Protein AF-A0A7C0TXP7-F1 (afdb_monomer)

Sequence (123 aa):
MRLSYLKTSALITLLLLTLYSPITHVARAEDIKVQEIDFCYYGIYGYIKYPEETHPGSFITISVLVVAGVDLYLNYFNMTVYAFIGEGWSRLYKATLISNLSMDEGDYVLKDISIYVPKQASG

Solvent-accessible surface area (backbone atoms only — not comparable to full-atom values): 7877 Å² total; per-residue (Å²): 136,87,87,76,90,91,86,81,81,80,79,65,76,78,73,66,79,75,81,81,65,98,67,83,73,72,75,46,80,87,72,64,76,78,36,62,46,78,48,76,56,96,52,34,34,39,37,40,34,49,55,96,72,88,56,73,64,36,75,46,55,36,40,36,41,44,31,24,71,37,70,45,74,44,64,68,43,74,49,74,42,72,44,80,32,89,93,44,80,39,80,62,46,76,48,75,81,43,64,74,40,78,37,50,59,72,36,71,49,79,45,80,44,81,41,68,36,64,76,57,57,85,128

Mean predicted aligned error: 12.77 Å

Foldseek 3Di:
DDDDDDPPPPPPVVPPPVPDDPPPPVCDPVNDQCQKDWDDDDQKTWIWGWDSDDDAQDKTKIKTKIAGQAWDWDAWDWDWDWDCFDNDIATFDIDTPDHGDTDHHGDMDMDIDITHHHNGHDD

Structure (mmCIF, N/CA/C/O backbone):
data_AF-A0A7C0TXP7-F1
#
_entry.id   AF-A0A7C0TXP7-F1
#
loop_
_atom_site.group_PDB
_atom_site.id
_atom_site.type_symbol
_atom_site.label_atom_id
_atom_site.label_alt_id
_atom_site.label_comp_id
_atom_site.label_asym_id
_atom_site.label_entity_id
_atom_site.label_seq_id
_atom_site.pdbx_PDB_ins_code
_atom_site.Cartn_x
_atom_site.Cartn_y
_atom_site.Cartn_z
_atom_site.occupancy
_atom_site.B_iso_or_equiv
_atom_site.auth_seq_id
_atom_site.auth_comp_id
_atom_site.auth_asym_id
_atom_site.auth_atom_id
_atom_site.pdbx_PDB_model_num
ATOM 1 N N . MET A 1 1 ? 45.039 -10.572 20.766 1.00 34.38 1 MET A N 1
ATOM 2 C CA . MET A 1 1 ? 44.871 -9.125 21.026 1.00 34.38 1 MET A CA 1
ATOM 3 C C . MET A 1 1 ? 44.576 -8.449 19.683 1.00 34.38 1 MET A C 1
ATOM 5 O O . MET A 1 1 ? 45.491 -8.168 18.934 1.00 34.38 1 MET A O 1
ATOM 9 N N . ARG A 1 2 ? 43.360 -8.642 19.150 1.00 35.03 2 ARG A N 1
ATOM 10 C CA . ARG A 1 2 ? 42.320 -7.606 18.961 1.00 35.03 2 ARG A CA 1
ATOM 11 C C . ARG A 1 2 ? 42.871 -6.240 18.522 1.00 35.03 2 ARG A C 1
ATOM 13 O O . ARG A 1 2 ? 43.202 -5.427 19.371 1.00 35.03 2 ARG A O 1
ATOM 20 N N . LEU A 1 3 ? 42.821 -5.972 17.218 1.00 34.06 3 LEU A N 1
ATOM 21 C CA . LEU A 1 3 ? 42.311 -4.694 16.729 1.00 34.06 3 LEU A CA 1
ATOM 22 C C . LEU A 1 3 ? 41.212 -4.991 15.714 1.00 34.06 3 LEU A C 1
ATOM 24 O O . LEU A 1 3 ? 41.396 -5.696 14.728 1.00 34.06 3 LEU A O 1
ATOM 28 N N . SER A 1 4 ? 40.035 -4.520 16.076 1.00 37.88 4 SER A N 1
ATOM 29 C CA . SER A 1 4 ? 38.740 -4.850 15.529 1.00 37.88 4 SER A CA 1
ATOM 30 C C . SER A 1 4 ? 38.097 -3.569 15.010 1.00 37.88 4 SER A C 1
ATOM 32 O O . SER A 1 4 ? 38.226 -2.539 15.663 1.00 37.88 4 SER A O 1
ATOM 34 N N . TYR A 1 5 ? 37.354 -3.682 13.908 1.00 45.41 5 TYR A N 1
ATOM 35 C CA . TYR A 1 5 ? 36.319 -2.738 13.471 1.00 45.41 5 TYR A CA 1
ATOM 36 C C . TYR A 1 5 ? 36.787 -1.319 13.127 1.00 45.41 5 TYR A C 1
ATOM 38 O O . TYR A 1 5 ? 36.648 -0.386 13.910 1.00 45.41 5 TYR A O 1
ATOM 46 N N . LEU A 1 6 ? 37.228 -1.128 11.882 1.00 37.91 6 LEU A N 1
ATOM 47 C CA . LEU A 1 6 ? 37.299 0.202 11.280 1.00 37.91 6 LEU A CA 1
ATOM 48 C C . LEU A 1 6 ? 36.725 0.166 9.860 1.00 37.91 6 LEU A C 1
ATOM 50 O O . LEU A 1 6 ? 37.464 0.084 8.887 1.00 37.91 6 LEU A O 1
ATOM 54 N N . LYS A 1 7 ? 35.390 0.153 9.770 1.00 41.75 7 LYS A N 1
ATOM 55 C CA . LYS A 1 7 ? 34.585 0.644 8.629 1.00 41.75 7 LYS A CA 1
ATOM 56 C C . LYS A 1 7 ? 33.106 0.823 9.028 1.00 41.75 7 LYS A C 1
ATOM 58 O O . LYS A 1 7 ? 32.202 0.648 8.223 1.00 41.75 7 LYS A O 1
ATOM 63 N N . THR A 1 8 ? 32.873 1.205 10.286 1.00 44.03 8 THR A N 1
ATOM 64 C CA . THR A 1 8 ? 31.544 1.513 10.852 1.00 44.03 8 THR A CA 1
ATOM 65 C C . THR A 1 8 ? 31.535 2.944 11.395 1.00 44.03 8 THR A C 1
ATOM 67 O O . THR A 1 8 ? 31.077 3.213 12.498 1.00 44.03 8 THR A O 1
ATOM 70 N N . SER A 1 9 ? 32.135 3.873 10.654 1.00 41.66 9 SER A N 1
ATOM 71 C CA . SER A 1 9 ? 32.434 5.230 11.133 1.00 41.66 9 SER A CA 1
ATOM 72 C C . SER A 1 9 ? 31.998 6.317 10.147 1.00 41.66 9 SER A C 1
ATOM 74 O O . SER A 1 9 ? 32.623 7.364 10.046 1.00 41.66 9 SER A O 1
ATOM 76 N N . ALA A 1 10 ? 30.884 6.080 9.448 1.00 41.16 10 ALA A N 1
ATOM 77 C CA . ALA A 1 10 ? 30.103 7.139 8.800 1.00 41.16 10 ALA A CA 1
ATOM 78 C C . ALA A 1 10 ? 28.685 7.290 9.393 1.00 41.16 10 ALA A C 1
ATOM 80 O O . ALA A 1 10 ? 27.998 8.254 9.079 1.00 41.16 10 ALA A O 1
ATOM 81 N N . LEU A 1 11 ? 28.251 6.383 10.284 1.00 37.12 11 LEU A N 1
ATOM 82 C CA . LEU A 1 11 ? 26.879 6.374 10.819 1.00 37.12 11 LEU A CA 1
ATOM 83 C C . LEU A 1 11 ? 26.730 7.021 12.213 1.00 37.12 11 LEU A C 1
ATOM 85 O O . LEU A 1 11 ? 25.619 7.139 12.712 1.00 37.12 11 LEU A O 1
ATOM 89 N N . ILE A 1 12 ? 27.819 7.459 12.856 1.00 45.97 12 ILE A N 1
ATOM 90 C CA . ILE A 1 12 ? 27.763 8.030 14.222 1.00 45.97 12 ILE A CA 1
ATOM 91 C C . ILE A 1 12 ? 27.758 9.569 14.217 1.00 45.97 12 ILE A C 1
ATOM 93 O O . ILE A 1 12 ? 27.337 10.193 15.188 1.00 45.97 12 ILE A O 1
ATOM 97 N N . THR A 1 13 ? 28.129 10.215 13.110 1.00 40.59 13 THR A N 1
ATOM 98 C CA . THR A 1 13 ? 28.278 11.680 13.083 1.00 40.59 13 THR A CA 1
ATOM 99 C C . THR A 1 13 ? 26.947 12.440 12.998 1.00 40.59 13 THR A C 1
ATOM 101 O O . THR A 1 13 ? 26.909 13.618 13.335 1.00 40.59 13 THR A O 1
ATOM 104 N N . LEU A 1 14 ? 25.834 11.792 12.625 1.00 38.59 14 LEU A N 1
ATOM 105 C CA . LEU A 1 14 ? 24.527 12.463 12.535 1.00 38.59 14 LEU A CA 1
ATOM 106 C C . LEU A 1 14 ? 23.759 12.513 13.872 1.00 38.59 14 LEU A C 1
ATOM 108 O O . LEU A 1 14 ? 22.791 13.255 13.991 1.00 38.59 14 LEU A O 1
ATOM 112 N N . LEU A 1 15 ? 24.185 11.755 14.892 1.00 42.59 15 LEU A N 1
ATOM 113 C CA . LEU A 1 15 ? 23.413 11.587 16.133 1.00 42.59 15 LEU A CA 1
ATOM 114 C C . LEU A 1 15 ? 23.729 12.634 17.223 1.00 42.59 15 LEU A C 1
ATOM 116 O O . LEU A 1 15 ? 23.002 12.728 18.204 1.00 42.59 15 LEU A O 1
ATOM 120 N N . LEU A 1 16 ? 24.796 13.429 17.081 1.00 43.72 16 LEU A N 1
ATOM 121 C CA . LEU A 1 16 ? 25.289 14.303 18.163 1.00 43.72 16 LEU A CA 1
ATOM 122 C C . LEU A 1 16 ? 25.047 15.808 17.961 1.00 43.72 16 LEU A C 1
ATOM 124 O O . LEU A 1 16 ? 25.281 16.580 18.887 1.00 43.72 16 LEU A O 1
ATOM 128 N N . LEU A 1 17 ? 24.536 16.244 16.805 1.00 41.34 17 LEU A N 1
ATOM 129 C CA . LEU A 1 17 ? 24.290 17.672 16.530 1.00 41.34 17 LEU A CA 1
ATOM 130 C C . LEU A 1 17 ? 22.897 18.176 16.943 1.00 41.34 17 LEU A C 1
ATOM 132 O O . LEU A 1 17 ? 22.652 19.377 16.887 1.00 41.34 17 LEU A O 1
ATOM 136 N N . THR A 1 18 ? 21.998 17.309 17.412 1.00 47.19 18 THR A N 1
ATOM 137 C CA . THR A 1 18 ? 20.651 17.713 17.865 1.00 47.19 18 THR A CA 1
ATOM 138 C C . THR A 1 18 ? 20.516 17.831 19.386 1.00 47.19 18 THR A C 1
ATOM 140 O O . THR A 1 18 ? 19.467 18.236 19.878 1.00 47.19 18 THR A O 1
ATOM 143 N N . LEU A 1 19 ? 21.575 17.541 20.152 1.00 40.91 19 LEU A N 1
ATOM 144 C CA . LEU A 1 19 ? 21.542 17.518 21.622 1.00 40.91 19 LEU A CA 1
ATOM 145 C C . LEU A 1 19 ? 21.764 18.881 22.307 1.00 40.91 19 LEU A C 1
ATOM 147 O O . LEU A 1 19 ? 21.833 18.929 23.530 1.00 40.91 19 LEU A O 1
ATOM 151 N N . TYR A 1 20 ? 21.841 19.992 21.565 1.00 42.75 20 TYR A N 1
ATOM 152 C CA . TYR A 1 20 ? 22.071 21.324 22.148 1.00 42.75 20 TYR A CA 1
ATOM 153 C C . TYR A 1 20 ? 21.247 22.443 21.494 1.00 42.75 20 TYR A C 1
ATOM 155 O O . TYR A 1 20 ? 21.769 23.467 21.063 1.00 42.75 20 TYR A O 1
ATOM 163 N N . SER A 1 21 ? 19.924 22.284 21.481 1.00 38.47 21 SER A N 1
ATOM 164 C CA . SER A 1 21 ? 19.027 23.442 21.456 1.00 38.47 21 SER A CA 1
ATOM 165 C C . SER A 1 21 ? 17.921 23.240 22.493 1.00 38.47 21 SER A C 1
ATOM 167 O O . SER A 1 21 ? 17.124 22.309 22.349 1.00 38.47 21 SER A O 1
ATOM 169 N N . PRO A 1 22 ? 17.859 24.053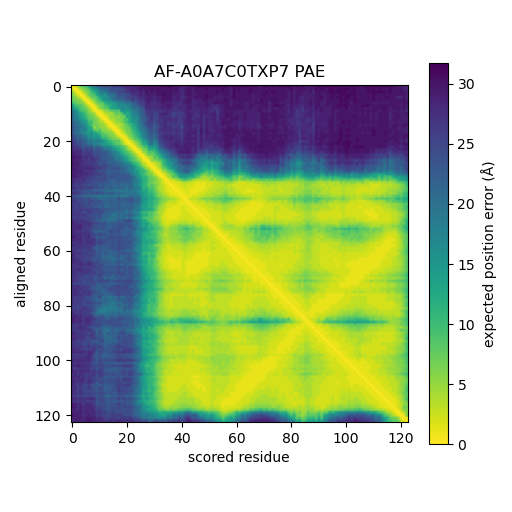 23.566 1.00 45.38 22 PRO A N 1
ATOM 170 C CA . PRO A 1 22 ? 16.803 23.982 24.560 1.00 45.38 22 PRO A CA 1
ATOM 171 C C . PRO A 1 22 ? 15.581 24.714 24.006 1.00 45.38 22 PRO A C 1
ATOM 173 O O . PRO A 1 22 ? 15.198 25.785 24.462 1.00 45.38 22 PRO A O 1
ATOM 176 N N . ILE A 1 23 ? 14.976 24.127 22.984 1.00 45.34 23 ILE A N 1
ATOM 177 C CA . ILE A 1 23 ? 13.602 24.415 22.615 1.00 45.34 23 ILE A CA 1
ATOM 178 C C . ILE A 1 23 ? 12.933 23.053 22.566 1.00 45.34 23 ILE A C 1
ATOM 180 O O . ILE A 1 23 ? 12.792 22.435 21.516 1.00 45.34 23 ILE A O 1
ATOM 184 N N . THR A 1 24 ? 12.555 22.546 23.736 1.00 46.91 24 THR A N 1
ATOM 185 C CA . THR A 1 24 ? 11.619 21.429 23.835 1.00 46.91 24 THR A CA 1
ATOM 186 C C . THR A 1 24 ? 10.255 21.914 23.346 1.00 46.91 24 THR A C 1
ATOM 188 O O . THR A 1 24 ? 9.346 22.149 24.139 1.00 46.91 24 THR A O 1
ATOM 191 N N . HIS A 1 25 ? 10.090 22.084 22.034 1.00 40.72 25 HIS A N 1
ATOM 192 C CA . HIS A 1 25 ? 8.805 21.760 21.437 1.00 40.72 25 HIS A CA 1
ATOM 193 C C . HIS A 1 25 ? 8.713 20.246 21.548 1.00 40.72 25 HIS A C 1
ATOM 195 O O . HIS A 1 25 ? 9.251 19.501 20.733 1.00 40.72 25 HIS A O 1
ATOM 201 N N . VAL A 1 26 ? 8.124 19.796 22.654 1.00 44.34 26 VAL A N 1
ATOM 202 C CA . VAL A 1 26 ? 7.591 18.445 22.737 1.00 44.34 26 VAL A CA 1
ATOM 203 C C . VAL A 1 26 ? 6.521 18.416 21.657 1.00 44.34 26 VAL A C 1
ATOM 205 O O . VAL A 1 26 ? 5.419 18.898 21.901 1.00 44.34 26 VAL A O 1
ATOM 208 N N . ALA A 1 27 ? 6.873 17.969 20.448 1.00 38.16 27 ALA A N 1
ATOM 209 C CA . ALA A 1 27 ? 5.884 17.669 19.428 1.00 38.16 27 ALA A CA 1
ATOM 210 C C . ALA A 1 27 ? 4.935 16.672 20.086 1.00 38.16 27 ALA A C 1
ATOM 212 O O . ALA A 1 27 ? 5.336 15.558 20.445 1.00 38.16 27 ALA A O 1
ATOM 213 N N . ARG A 1 28 ? 3.716 17.116 20.386 1.00 35.59 28 ARG A N 1
ATOM 214 C CA . ARG A 1 28 ? 2.706 16.213 20.915 1.00 35.59 28 ARG A CA 1
ATOM 215 C C . ARG A 1 28 ? 2.399 15.228 19.794 1.00 35.59 28 ARG A C 1
ATOM 217 O O . ARG A 1 28 ? 2.518 15.561 18.621 1.00 35.59 28 ARG A O 1
ATOM 224 N N . ALA A 1 29 ? 1.994 14.005 20.124 1.00 42.06 29 ALA A N 1
ATOM 225 C CA . ALA A 1 29 ? 1.542 13.049 19.106 1.00 42.06 29 ALA A CA 1
ATOM 226 C C . ALA A 1 29 ? 0.395 13.620 18.233 1.00 42.06 29 ALA A C 1
ATOM 228 O O . ALA A 1 29 ? 0.188 13.174 17.112 1.00 42.06 29 ALA A O 1
ATOM 229 N N . GLU A 1 30 ? -0.295 14.647 18.741 1.00 42.16 30 GLU A N 1
ATOM 230 C CA . GLU A 1 30 ? -1.294 15.479 18.061 1.00 42.16 30 GLU A CA 1
ATOM 231 C C . GLU A 1 30 ? -0.721 16.282 16.869 1.00 42.16 30 GLU A C 1
ATOM 233 O O . GLU A 1 30 ? -1.440 16.552 15.907 1.00 42.16 30 GLU A O 1
ATOM 238 N N . ASP A 1 31 ? 0.572 16.622 16.910 1.00 39.84 31 ASP A N 1
ATOM 239 C CA . ASP A 1 31 ? 1.261 17.483 15.939 1.00 39.84 31 ASP A CA 1
ATOM 240 C C . ASP A 1 31 ? 1.890 16.692 14.778 1.00 39.84 31 ASP A C 1
ATOM 242 O O . ASP A 1 31 ? 2.239 17.260 13.743 1.00 39.84 31 ASP A O 1
ATOM 246 N N . ILE A 1 32 ? 2.037 15.369 14.924 1.00 48.94 32 ILE A N 1
ATOM 247 C CA . ILE A 1 32 ? 2.640 14.490 13.914 1.00 48.94 32 ILE A CA 1
ATOM 248 C C . ILE A 1 32 ? 1.522 13.740 13.181 1.00 48.94 32 ILE A C 1
ATOM 250 O O . ILE A 1 32 ? 1.286 12.550 13.383 1.00 48.94 32 ILE A O 1
ATOM 254 N N . LYS A 1 33 ? 0.822 14.448 12.291 1.00 59.91 33 LYS A N 1
ATOM 255 C CA . LYS A 1 33 ? -0.064 13.822 11.303 1.00 59.91 33 LYS A CA 1
ATOM 256 C C . LYS A 1 33 ? 0.771 13.376 10.104 1.00 59.91 33 LYS A C 1
ATOM 258 O O . LYS A 1 33 ? 0.908 14.119 9.135 1.00 59.91 33 LYS A O 1
ATOM 263 N N . VAL A 1 34 ? 1.347 12.173 10.160 1.00 62.78 34 VAL A N 1
ATOM 264 C CA . VAL A 1 34 ? 1.941 11.560 8.959 1.00 62.78 34 VAL A CA 1
ATOM 265 C C . VAL A 1 34 ? 0.802 11.106 8.053 1.00 62.78 34 VAL A C 1
ATOM 267 O O . VAL A 1 34 ? 0.264 10.014 8.207 1.00 62.78 34 VAL A O 1
ATOM 270 N N . GLN A 1 35 ? 0.397 11.989 7.145 1.00 79.06 35 GLN A N 1
ATOM 271 C CA . GLN A 1 35 ? -0.627 11.689 6.147 1.00 79.06 35 GLN A CA 1
ATOM 272 C C . GLN A 1 35 ? -0.047 10.970 4.938 1.00 79.06 35 GLN A C 1
ATOM 274 O O . GLN A 1 35 ? -0.769 10.252 4.264 1.00 79.06 35 GLN A O 1
ATOM 279 N N . GLU A 1 36 ? 1.243 11.144 4.668 1.00 86.62 36 GLU A N 1
ATOM 280 C CA . GLU A 1 36 ? 1.908 10.577 3.505 1.00 86.62 36 GLU A CA 1
ATOM 281 C C . GLU A 1 36 ? 3.264 10.014 3.917 1.00 86.62 36 GLU A C 1
ATOM 283 O O . GLU A 1 36 ? 4.006 10.631 4.684 1.00 86.62 36 GLU A O 1
ATOM 288 N N . ILE A 1 37 ? 3.549 8.803 3.451 1.00 88.06 37 ILE A N 1
ATOM 289 C CA . ILE A 1 37 ? 4.827 8.128 3.639 1.00 88.06 37 ILE A CA 1
ATOM 290 C C . ILE A 1 37 ? 5.386 7.837 2.259 1.00 88.06 37 ILE A C 1
ATOM 292 O O . ILE A 1 37 ? 4.913 6.919 1.584 1.00 88.06 37 ILE A O 1
ATOM 296 N N . ASP A 1 38 ? 6.408 8.590 1.875 1.00 92.81 38 ASP A N 1
ATOM 297 C CA . ASP A 1 38 ? 7.173 8.319 0.667 1.00 92.81 38 ASP A CA 1
ATOM 298 C C . ASP A 1 38 ? 8.087 7.109 0.863 1.00 92.81 38 ASP A C 1
ATOM 300 O O . ASP A 1 38 ? 8.674 6.895 1.930 1.00 92.81 38 ASP A O 1
ATOM 304 N N . PHE A 1 39 ? 8.252 6.321 -0.193 1.00 90.19 39 PHE A N 1
ATOM 305 C CA . PHE A 1 39 ? 9.215 5.232 -0.236 1.00 90.19 39 PHE A CA 1
ATOM 306 C C . PHE A 1 39 ? 9.986 5.233 -1.554 1.00 90.19 39 PHE A C 1
ATOM 308 O O . PHE A 1 39 ? 9.482 5.623 -2.604 1.00 90.19 39 PHE A O 1
ATOM 315 N N . CYS A 1 40 ? 11.228 4.757 -1.491 1.00 92.94 40 CYS A N 1
ATOM 316 C CA . CYS A 1 40 ? 12.073 4.50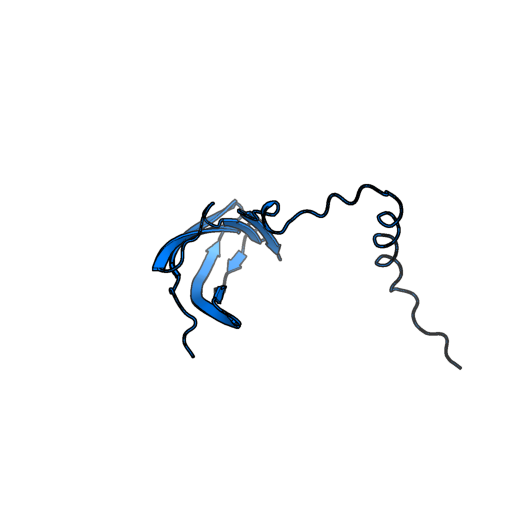2 -2.649 1.00 92.94 40 CYS A CA 1
ATOM 317 C C . CYS A 1 40 ? 12.948 3.277 -2.360 1.00 92.94 40 CYS A C 1
ATOM 319 O O . CYS A 1 40 ? 13.652 3.231 -1.348 1.00 92.94 40 CYS A O 1
ATOM 321 N N . TYR A 1 41 ? 12.869 2.256 -3.209 1.00 85.50 41 TYR A N 1
ATOM 322 C CA . TYR A 1 41 ? 13.560 0.986 -3.028 1.00 85.50 41 TYR A CA 1
ATOM 323 C C . TYR A 1 41 ? 13.771 0.280 -4.373 1.00 85.50 41 TYR A C 1
ATOM 325 O O . TYR A 1 41 ? 12.807 -0.025 -5.065 1.00 85.50 41 TYR A O 1
ATOM 333 N N . TYR A 1 42 ? 15.031 -0.008 -4.724 1.00 83.00 42 TYR A N 1
ATOM 334 C CA . TYR A 1 42 ? 15.422 -0.809 -5.902 1.00 83.00 42 TYR A CA 1
ATOM 335 C C . TYR A 1 42 ? 14.699 -0.422 -7.205 1.00 83.00 42 TYR A C 1
ATOM 337 O O . TYR A 1 42 ? 14.128 -1.267 -7.886 1.00 83.00 42 TYR A O 1
ATOM 345 N N . GLY A 1 43 ? 14.728 0.868 -7.548 1.00 86.00 43 GLY A N 1
ATOM 346 C CA . GLY A 1 43 ? 14.131 1.358 -8.793 1.00 86.00 43 GLY A CA 1
ATOM 347 C C . GLY A 1 43 ? 12.611 1.506 -8.747 1.00 86.00 43 GLY A C 1
ATOM 348 O O . GLY A 1 43 ? 12.009 1.791 -9.770 1.00 86.00 43 GLY A O 1
ATOM 349 N N . ILE A 1 44 ? 11.989 1.354 -7.579 1.00 90.81 44 ILE A N 1
ATOM 350 C CA . ILE A 1 44 ? 10.573 1.640 -7.345 1.00 90.81 44 ILE A CA 1
ATOM 351 C C . ILE A 1 44 ? 10.490 2.816 -6.378 1.00 90.81 44 ILE A C 1
ATOM 353 O O . ILE A 1 44 ? 11.193 2.825 -5.366 1.00 90.81 44 ILE A O 1
ATOM 357 N N . TYR A 1 45 ? 9.618 3.780 -6.636 1.00 94.88 45 TYR A N 1
ATOM 358 C CA . TYR A 1 45 ? 9.296 4.846 -5.689 1.00 94.88 45 TYR A CA 1
ATOM 359 C C . TYR A 1 45 ? 7.793 5.102 -5.643 1.00 94.88 45 TYR A C 1
ATOM 361 O O . TYR A 1 45 ? 7.042 4.582 -6.461 1.00 94.88 45 TYR A O 1
ATOM 369 N N . GLY A 1 46 ? 7.328 5.864 -4.665 1.00 95.12 46 GLY A N 1
ATOM 370 C CA . GLY A 1 46 ? 5.912 6.171 -4.530 1.00 95.12 46 GLY A CA 1
ATOM 371 C C . GLY A 1 46 ? 5.556 6.599 -3.119 1.00 95.12 46 GLY A C 1
ATOM 372 O O . GLY A 1 46 ? 6.443 6.930 -2.334 1.00 95.12 46 GLY A O 1
ATOM 373 N N . TYR A 1 47 ? 4.264 6.571 -2.804 1.00 94.06 47 TYR A N 1
ATOM 374 C CA . TYR A 1 47 ? 3.766 6.988 -1.499 1.00 94.06 47 TYR A CA 1
ATOM 375 C C . TYR A 1 47 ? 2.626 6.108 -0.992 1.00 94.06 47 TYR A C 1
ATOM 377 O O . TYR A 1 47 ? 1.899 5.467 -1.756 1.00 94.06 47 TYR A O 1
ATOM 385 N N . ILE A 1 48 ? 2.448 6.120 0.326 1.00 92.19 48 ILE A N 1
ATOM 386 C CA . ILE A 1 48 ? 1.248 5.642 1.012 1.00 92.19 48 ILE A CA 1
ATOM 387 C C . ILE A 1 48 ? 0.589 6.843 1.674 1.00 92.19 48 ILE A C 1
ATOM 389 O O . ILE A 1 48 ? 1.191 7.465 2.548 1.00 92.19 48 ILE A O 1
ATOM 393 N N . LYS A 1 49 ? -0.651 7.137 1.291 1.00 91.00 49 LYS A N 1
ATOM 394 C CA . LYS A 1 49 ? -1.431 8.253 1.808 1.00 91.00 49 LYS A CA 1
ATOM 395 C C . LYS A 1 49 ? -2.586 7.766 2.677 1.00 91.00 49 LYS A C 1
ATOM 397 O O . LYS A 1 49 ? -3.463 7.039 2.214 1.00 91.00 49 LYS A O 1
ATOM 402 N N . TYR A 1 50 ? -2.570 8.178 3.935 1.00 86.50 50 TYR A N 1
ATOM 403 C CA . TYR A 1 50 ? -3.599 7.946 4.941 1.00 86.50 50 TYR A CA 1
ATOM 404 C C . TYR A 1 50 ? -4.626 9.088 4.934 1.00 86.50 50 TYR A C 1
ATOM 406 O O . TYR A 1 50 ? -4.304 10.202 4.511 1.00 86.50 50 TYR A O 1
ATOM 414 N N . PRO A 1 51 ? -5.862 8.852 5.410 1.00 82.19 51 PRO A N 1
ATOM 415 C CA . PRO A 1 51 ? -6.819 9.938 5.590 1.00 82.19 51 PRO A CA 1
ATOM 416 C C . PRO A 1 51 ? -6.350 10.902 6.689 1.00 82.19 51 PRO A C 1
ATOM 418 O O . PRO A 1 51 ? -5.629 10.518 7.611 1.00 82.19 51 PRO A O 1
ATOM 421 N N . GLU A 1 52 ? -6.825 12.145 6.631 1.00 74.75 52 GLU A N 1
ATOM 422 C CA . GLU A 1 52 ? -6.522 13.171 7.641 1.00 74.75 52 GLU A CA 1
ATOM 423 C C . GLU A 1 52 ? -7.021 12.805 9.045 1.00 74.75 52 GLU A C 1
ATOM 425 O O . GLU A 1 52 ? -6.418 13.200 10.047 1.00 74.75 52 GLU A O 1
ATOM 430 N N . GLU A 1 53 ? -8.122 12.054 9.110 1.00 74.44 53 GLU A N 1
ATOM 431 C CA . GLU A 1 53 ? -8.741 11.598 10.346 1.00 74.44 53 GLU A CA 1
ATOM 432 C C . GLU A 1 53 ? -9.184 10.142 10.242 1.00 74.44 53 GLU A C 1
ATOM 434 O O . GLU A 1 53 ? -9.576 9.645 9.186 1.00 74.44 53 GLU A O 1
ATOM 439 N N . THR A 1 54 ? -9.131 9.450 11.376 1.00 76.50 54 THR A N 1
ATOM 440 C CA . THR A 1 54 ? -9.566 8.063 11.509 1.00 76.50 54 THR A CA 1
ATOM 441 C C . THR A 1 54 ? -10.392 7.927 12.777 1.00 76.50 54 THR A C 1
ATOM 443 O O . THR A 1 54 ? -9.927 8.286 13.857 1.00 76.50 54 THR A O 1
ATOM 446 N N . HIS A 1 55 ? -11.601 7.377 12.651 1.00 79.75 55 HIS A N 1
ATOM 447 C CA . HIS A 1 55 ? -12.536 7.226 13.763 1.00 79.75 55 HIS A CA 1
ATOM 448 C C . HIS A 1 55 ? -12.853 5.744 14.006 1.00 79.75 55 HIS A C 1
ATOM 450 O O . HIS A 1 55 ? -13.097 4.999 13.054 1.00 79.75 55 HIS A O 1
ATOM 456 N N . PRO A 1 56 ? -12.894 5.273 15.265 1.00 83.06 56 PRO A N 1
ATOM 457 C CA . PRO A 1 56 ? -13.297 3.903 15.546 1.00 83.06 56 PRO A CA 1
ATOM 458 C C . PRO A 1 56 ? -14.726 3.621 15.062 1.00 83.06 56 PRO A C 1
ATOM 460 O O . PRO A 1 56 ? -15.682 4.329 15.383 1.00 83.06 56 PRO A O 1
ATOM 463 N N . GLY A 1 57 ? -14.889 2.534 14.319 1.00 83.62 57 GLY A N 1
ATOM 464 C CA . GLY A 1 57 ? -16.144 2.124 13.703 1.00 83.62 57 GLY A CA 1
ATOM 465 C C . GLY A 1 57 ? -16.426 2.740 12.333 1.00 83.62 57 GLY A C 1
ATOM 466 O O . GLY A 1 57 ? -17.540 2.555 11.843 1.00 83.62 57 GLY A O 1
ATOM 467 N N . SER A 1 58 ? -15.471 3.448 11.721 1.00 84.75 58 SER A N 1
ATOM 468 C CA . SER A 1 58 ? -15.586 3.963 10.354 1.00 84.75 58 SER A CA 1
ATOM 469 C C . SER A 1 58 ? -14.772 3.139 9.357 1.00 84.75 58 SER A C 1
ATOM 471 O O . SER A 1 58 ? -13.905 2.343 9.721 1.00 84.75 58 SER A O 1
ATOM 473 N N . PHE A 1 59 ? -15.049 3.349 8.072 1.00 88.19 59 PHE A N 1
ATOM 474 C CA . PHE A 1 59 ? -14.128 2.963 7.011 1.00 88.19 59 PHE A CA 1
ATOM 475 C C . PHE A 1 59 ? -13.157 4.110 6.743 1.00 88.19 59 PHE A C 1
ATOM 477 O O . PHE A 1 59 ? -13.538 5.279 6.812 1.00 88.19 59 PHE A O 1
ATOM 484 N N . ILE A 1 60 ? -11.916 3.760 6.437 1.00 88.31 60 ILE A N 1
ATOM 485 C CA . ILE A 1 60 ? -10.887 4.671 5.947 1.00 88.31 60 ILE A CA 1
ATOM 486 C C . ILE A 1 60 ? -10.449 4.248 4.553 1.00 88.31 60 ILE A C 1
ATOM 488 O O . ILE A 1 60 ? -10.494 3.062 4.230 1.00 88.31 60 ILE A O 1
ATOM 492 N N . THR A 1 61 ? -9.994 5.207 3.752 1.00 90.81 61 THR A N 1
ATOM 493 C CA . THR A 1 61 ? -9.373 4.939 2.453 1.00 90.81 61 THR A CA 1
ATOM 494 C C . THR A 1 61 ? -7.893 5.268 2.536 1.00 90.81 61 THR A C 1
ATOM 496 O O . THR A 1 61 ? -7.533 6.372 2.936 1.00 90.81 61 THR A O 1
ATOM 499 N N . ILE A 1 62 ? -7.051 4.309 2.164 1.00 91.94 62 ILE A N 1
ATOM 500 C CA . ILE A 1 62 ? -5.607 4.489 2.028 1.00 91.94 62 ILE A CA 1
ATOM 501 C C . ILE A 1 62 ? -5.261 4.396 0.547 1.00 91.94 62 ILE A C 1
ATOM 503 O O . ILE A 1 62 ? -5.599 3.400 -0.094 1.00 91.94 62 ILE A O 1
ATOM 507 N N . SER A 1 63 ? -4.569 5.404 0.027 1.00 94.38 63 SER A N 1
ATOM 508 C CA . SER A 1 63 ? -4.082 5.414 -1.352 1.00 94.38 63 SER A CA 1
ATOM 509 C C . SER A 1 63 ? -2.620 4.991 -1.389 1.00 94.38 63 SER A C 1
ATOM 511 O O . SER A 1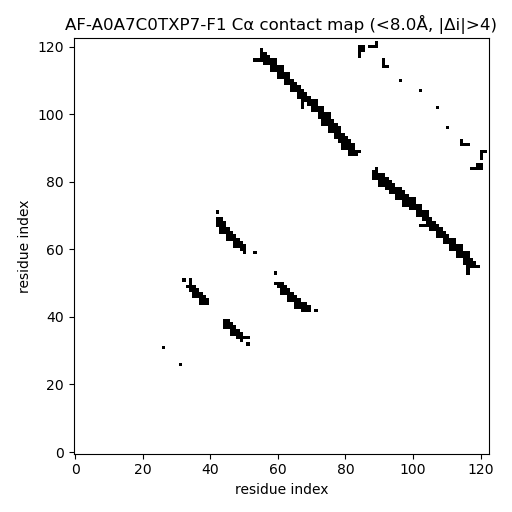 63 ? -1.803 5.477 -0.611 1.00 94.38 63 SER A O 1
ATOM 513 N N . VAL A 1 64 ? -2.276 4.084 -2.293 1.00 95.31 64 VAL A N 1
ATOM 514 C CA . VAL A 1 64 ? -0.908 3.604 -2.503 1.00 95.31 64 VAL A CA 1
ATOM 515 C C . VAL A 1 64 ? -0.531 3.850 -3.952 1.00 95.31 64 VAL A C 1
ATOM 517 O O . VAL A 1 64 ? -1.138 3.262 -4.848 1.00 95.31 64 VAL A O 1
ATOM 520 N N . LEU A 1 65 ? 0.470 4.697 -4.177 1.00 96.38 65 LEU A N 1
ATOM 521 C CA . LEU A 1 65 ? 1.081 4.906 -5.483 1.00 96.38 65 LEU A CA 1
ATOM 522 C C . LEU A 1 65 ? 2.402 4.142 -5.541 1.00 96.38 65 LEU A C 1
ATOM 524 O O . LEU A 1 65 ? 3.238 4.287 -4.655 1.00 96.38 65 LEU A O 1
ATOM 528 N N . VAL A 1 66 ? 2.597 3.368 -6.602 1.00 95.75 66 VAL A N 1
ATOM 529 C CA . VAL A 1 66 ? 3.850 2.681 -6.925 1.00 95.75 66 VAL A CA 1
ATOM 530 C C . VAL A 1 66 ? 4.264 3.115 -8.323 1.00 95.75 66 VAL A C 1
ATOM 532 O O . VAL A 1 66 ? 3.476 2.971 -9.249 1.00 95.75 66 VAL A O 1
ATOM 535 N N . VAL A 1 67 ? 5.476 3.631 -8.479 1.00 96.88 67 VAL A N 1
ATOM 536 C CA . VAL A 1 67 ? 6.046 4.118 -9.738 1.00 96.88 67 VAL A CA 1
ATOM 537 C C . VAL A 1 67 ? 7.341 3.365 -10.018 1.00 96.88 67 VAL A C 1
ATOM 539 O O . VAL A 1 67 ? 8.181 3.206 -9.126 1.00 96.88 67 VAL A O 1
ATOM 542 N N . ALA A 1 68 ? 7.506 2.895 -11.247 1.00 96.75 68 ALA A N 1
ATOM 543 C CA . ALA A 1 68 ? 8.750 2.322 -11.729 1.00 96.75 68 ALA A CA 1
ATOM 544 C C . ALA A 1 68 ? 9.693 3.454 -12.158 1.00 96.75 68 ALA A C 1
ATOM 546 O O . ALA A 1 68 ? 9.371 4.254 -13.026 1.00 96.75 68 ALA A O 1
ATOM 547 N N . GLY A 1 69 ? 10.862 3.546 -11.533 1.00 95.50 69 GLY A N 1
ATOM 548 C CA . GLY A 1 69 ? 11.933 4.466 -11.924 1.00 95.50 69 GLY A CA 1
ATOM 549 C C . GLY A 1 69 ? 12.931 3.873 -12.912 1.00 95.50 69 GLY A C 1
ATOM 550 O O . GLY A 1 69 ? 13.860 4.564 -13.304 1.00 95.50 69 GLY A O 1
ATOM 551 N N . VAL A 1 70 ? 12.765 2.598 -13.256 1.00 95.62 70 VAL A N 1
ATOM 552 C CA . VAL A 1 70 ? 13.484 1.850 -14.292 1.00 95.62 70 VAL A CA 1
ATOM 553 C C . VAL A 1 70 ? 12.563 0.734 -14.784 1.00 95.62 70 VAL A C 1
ATOM 555 O O . VAL A 1 70 ? 11.665 0.328 -14.043 1.00 95.62 70 VAL A O 1
ATOM 558 N N . ASP A 1 71 ? 12.831 0.180 -15.964 1.00 96.50 71 ASP A N 1
ATOM 559 C CA . ASP A 1 71 ? 12.156 -1.033 -16.437 1.00 96.50 71 ASP A CA 1
ATOM 560 C C . ASP A 1 71 ? 12.349 -2.181 -15.431 1.00 96.50 71 ASP A C 1
ATOM 562 O O . ASP A 1 71 ? 13.477 -2.537 -15.060 1.00 96.50 71 ASP A O 1
ATOM 566 N N . LEU A 1 72 ? 11.250 -2.773 -14.961 1.00 93.25 72 LEU A N 1
ATOM 567 C CA . LEU A 1 72 ? 11.279 -3.811 -13.937 1.00 93.25 72 LEU A CA 1
ATOM 568 C C . LEU A 1 72 ? 10.124 -4.801 -14.045 1.00 93.25 72 LEU A C 1
ATOM 570 O O . LEU A 1 72 ? 9.050 -4.526 -14.572 1.00 93.25 72 LEU A O 1
ATOM 574 N N . TYR A 1 73 ? 10.343 -5.974 -13.454 1.00 93.62 73 TYR A N 1
ATOM 575 C CA . TYR A 1 73 ? 9.295 -6.959 -13.228 1.00 93.62 73 TYR A CA 1
ATOM 576 C C . TYR A 1 73 ? 9.001 -7.080 -11.733 1.00 93.62 73 TYR A C 1
ATOM 578 O O . TYR A 1 73 ? 9.820 -7.559 -10.941 1.00 93.62 73 TYR A O 1
ATOM 586 N N . LEU A 1 74 ? 7.810 -6.643 -11.341 1.00 89.75 74 LEU A N 1
ATOM 587 C CA . LEU A 1 74 ? 7.345 -6.610 -9.970 1.00 89.75 74 LEU A CA 1
ATOM 588 C C . LEU A 1 74 ? 6.625 -7.914 -9.605 1.00 89.75 74 LEU A C 1
ATOM 590 O O . LEU A 1 74 ? 5.454 -8.124 -9.930 1.00 89.75 74 LEU A O 1
ATOM 594 N N . ASN A 1 75 ? 7.323 -8.792 -8.879 1.00 90.69 75 ASN A N 1
ATOM 595 C CA . ASN A 1 75 ? 6.765 -10.073 -8.430 1.00 90.69 75 ASN A CA 1
ATOM 596 C C . ASN A 1 75 ? 5.566 -9.880 -7.493 1.00 90.69 75 ASN A C 1
ATOM 598 O O . ASN A 1 75 ? 4.503 -10.459 -7.710 1.00 90.69 75 ASN A O 1
ATOM 602 N N . TYR A 1 76 ? 5.738 -9.076 -6.442 1.00 90.94 76 TYR A N 1
ATOM 603 C CA . TYR A 1 76 ? 4.678 -8.761 -5.494 1.00 90.94 76 TYR A CA 1
ATOM 604 C C . TYR A 1 76 ? 4.931 -7.437 -4.773 1.00 90.94 76 TYR A C 1
ATOM 606 O O . TYR A 1 76 ? 6.054 -7.133 -4.376 1.00 90.94 76 TYR A O 1
ATOM 614 N N . PHE A 1 77 ? 3.853 -6.700 -4.520 1.00 90.25 77 PHE A N 1
ATOM 615 C CA . PHE A 1 77 ? 3.806 -5.620 -3.540 1.00 90.25 77 PHE A CA 1
ATOM 616 C C . PHE A 1 77 ? 2.774 -5.981 -2.480 1.00 90.25 77 PHE A C 1
ATOM 618 O O . PHE A 1 77 ? 1.585 -6.095 -2.781 1.00 90.25 77 PHE A O 1
ATOM 625 N N . ASN A 1 78 ? 3.218 -6.169 -1.240 1.00 91.75 78 ASN A N 1
ATOM 626 C CA . ASN A 1 78 ? 2.345 -6.539 -0.131 1.00 91.75 78 ASN A CA 1
ATOM 627 C C . ASN A 1 78 ? 2.192 -5.368 0.828 1.00 91.75 78 ASN A C 1
ATOM 629 O O . ASN A 1 78 ? 3.177 -4.739 1.205 1.00 91.75 78 ASN A O 1
ATOM 633 N N . MET A 1 79 ? 0.968 -5.147 1.294 1.00 88.50 79 MET A N 1
ATOM 634 C CA . MET A 1 79 ? 0.672 -4.167 2.327 1.00 88.50 79 MET A CA 1
ATOM 635 C C . MET A 1 79 ? 0.079 -4.858 3.546 1.00 88.50 79 MET A C 1
ATOM 637 O O . MET A 1 79 ? -0.767 -5.746 3.434 1.00 88.50 79 MET A O 1
ATOM 641 N N . THR A 1 80 ? 0.530 -4.439 4.725 1.00 91.12 80 THR A N 1
ATOM 642 C CA . THR A 1 80 ? -0.093 -4.792 6.001 1.00 91.12 80 THR A CA 1
ATOM 643 C C . THR A 1 80 ? -0.304 -3.519 6.802 1.00 91.12 80 THR A C 1
ATOM 645 O O . THR A 1 80 ? 0.633 -2.744 6.965 1.00 91.12 80 THR A O 1
ATOM 648 N N . VAL A 1 81 ? -1.519 -3.315 7.302 1.00 88.00 81 VAL A N 1
ATOM 649 C CA . VAL A 1 81 ? -1.882 -2.147 8.110 1.00 88.00 81 VAL A CA 1
ATOM 650 C C . VAL A 1 81 ? -2.199 -2.609 9.519 1.00 88.00 81 VAL A C 1
ATOM 652 O O . VAL A 1 81 ? -2.978 -3.547 9.715 1.00 88.00 81 VAL A O 1
ATOM 655 N N . TYR A 1 82 ? -1.596 -1.934 10.489 1.00 85.69 82 TYR A N 1
ATOM 656 C CA . TYR A 1 82 ? -1.860 -2.117 11.908 1.00 85.69 82 TYR A CA 1
ATOM 657 C C . TYR A 1 82 ? -2.406 -0.820 12.490 1.00 85.69 82 TYR A C 1
ATOM 659 O O . TYR A 1 82 ? -2.025 0.265 12.058 1.00 85.69 82 TYR A O 1
ATOM 667 N N . ALA A 1 83 ? -3.266 -0.942 13.491 1.00 80.12 83 ALA A N 1
ATOM 668 C CA . ALA A 1 83 ? -3.717 0.176 14.301 1.00 80.12 83 ALA A CA 1
ATOM 669 C C . ALA A 1 83 ? -3.606 -0.178 15.778 1.00 80.12 83 ALA A C 1
ATOM 671 O O . ALA A 1 83 ? -3.776 -1.336 16.166 1.00 80.12 83 ALA A O 1
ATOM 672 N N . PHE A 1 84 ? -3.331 0.831 16.594 1.00 78.94 84 PHE A N 1
ATOM 673 C CA . PHE A 1 84 ? -3.377 0.703 18.040 1.00 78.94 84 PHE A CA 1
ATOM 674 C C . PHE A 1 84 ? -4.818 0.947 18.504 1.00 78.94 84 PHE A C 1
ATOM 676 O O . PHE A 1 84 ? -5.338 2.050 18.346 1.00 78.94 84 PHE A O 1
ATOM 683 N N . ILE A 1 85 ? -5.491 -0.096 18.998 1.00 75.69 85 ILE A N 1
ATOM 684 C CA . ILE A 1 85 ? -6.915 -0.068 19.361 1.00 75.69 85 ILE A CA 1
ATOM 685 C C . ILE A 1 85 ? -7.069 -0.602 20.782 1.00 75.69 85 ILE A C 1
ATOM 687 O O . ILE A 1 85 ? -6.656 -1.721 21.084 1.00 75.69 85 ILE A O 1
ATOM 691 N N . GLY A 1 86 ? -7.681 0.198 21.658 1.00 77.25 86 GLY A N 1
ATOM 692 C CA . GLY A 1 86 ? -7.710 -0.096 23.089 1.00 77.25 86 GLY A CA 1
ATOM 693 C C . GLY A 1 86 ? -6.293 -0.081 23.663 1.00 77.25 86 GLY A C 1
ATOM 694 O O . GLY A 1 86 ? -5.635 0.955 23.643 1.00 77.25 86 GLY A O 1
ATOM 695 N N . GLU A 1 87 ? -5.824 -1.235 24.139 1.00 80.19 87 GLU A N 1
ATOM 696 C CA . GLU A 1 87 ? -4.505 -1.393 24.772 1.00 80.19 87 GLU A CA 1
ATOM 697 C C . GLU A 1 87 ? -3.504 -2.190 23.912 1.00 80.19 87 GLU A C 1
ATOM 699 O O . GLU A 1 87 ? -2.416 -2.528 24.379 1.00 80.19 87 GLU A O 1
ATOM 704 N N . GLY A 1 88 ? -3.842 -2.510 22.655 1.00 82.31 88 GLY A N 1
ATOM 705 C CA . GLY A 1 88 ? -3.021 -3.388 21.819 1.00 82.31 88 GLY A CA 1
ATOM 706 C C . GLY A 1 88 ? -2.980 -3.028 20.335 1.00 82.31 88 GLY A C 1
ATOM 707 O O . GLY A 1 88 ? -3.862 -2.365 19.790 1.00 82.31 88 GLY A O 1
ATOM 708 N N . TRP A 1 89 ? -1.941 -3.518 19.655 1.00 84.12 89 TRP A N 1
ATOM 709 C CA . TRP A 1 89 ? -1.831 -3.454 18.198 1.00 84.12 89 TRP A CA 1
ATOM 710 C C . TRP A 1 89 ? -2.701 -4.527 17.549 1.00 84.12 89 TRP A C 1
ATOM 712 O O . TRP A 1 89 ? -2.524 -5.718 17.792 1.00 84.12 89 TRP A O 1
ATOM 722 N N . SER A 1 90 ? -3.606 -4.105 16.674 1.00 82.25 90 SER A N 1
ATOM 723 C CA . SER A 1 90 ? -4.469 -4.979 15.883 1.00 82.25 90 SER A CA 1
ATOM 724 C C . SER A 1 90 ? -4.130 -4.855 14.401 1.00 82.25 90 SER A C 1
ATOM 726 O O . SER A 1 90 ? -3.918 -3.754 13.889 1.00 82.25 90 SER A O 1
ATOM 728 N N . ARG A 1 91 ? -4.086 -5.984 13.687 1.00 88.31 91 ARG A N 1
ATOM 729 C CA . ARG A 1 91 ? -3.918 -5.990 12.228 1.00 88.31 91 ARG A CA 1
ATOM 730 C C . ARG A 1 91 ? -5.256 -5.693 11.563 1.00 88.31 91 ARG A C 1
ATOM 732 O O . ARG A 1 91 ? -6.170 -6.503 11.663 1.00 88.31 91 ARG A O 1
ATOM 739 N N . LEU A 1 92 ? -5.340 -4.577 10.848 1.00 86.38 92 LEU A N 1
ATOM 740 C CA . LEU A 1 92 ? -6.559 -4.161 10.153 1.00 86.38 92 LEU A CA 1
ATOM 741 C C . LEU A 1 92 ? -6.647 -4.706 8.733 1.00 86.38 92 LEU A C 1
ATOM 743 O O . LEU A 1 92 ? -7.728 -5.018 8.247 1.00 86.38 92 LEU A O 1
ATOM 747 N N . TYR A 1 93 ? -5.505 -4.817 8.059 1.00 88.25 93 TYR A N 1
ATOM 748 C CA . TYR A 1 93 ? -5.466 -5.209 6.658 1.00 88.25 93 TYR A CA 1
ATOM 749 C C . TYR A 1 93 ? -4.190 -5.970 6.337 1.00 88.25 93 TYR A C 1
ATOM 751 O O . TYR A 1 93 ? -3.125 -5.678 6.884 1.00 88.25 93 TYR A O 1
ATOM 759 N N . LYS A 1 94 ? -4.299 -6.945 5.436 1.00 91.81 94 LYS A N 1
ATOM 760 C CA . LYS A 1 94 ? -3.166 -7.632 4.822 1.00 91.81 94 LYS A CA 1
ATOM 761 C C . LYS A 1 94 ? -3.570 -8.103 3.433 1.00 91.81 94 LYS A C 1
ATOM 763 O O . LYS A 1 94 ? -4.465 -8.936 3.325 1.00 91.81 94 LYS A O 1
ATOM 768 N N . ALA A 1 95 ? -2.889 -7.622 2.400 1.00 89.56 95 ALA A N 1
ATOM 769 C CA . ALA A 1 95 ? -3.106 -8.096 1.039 1.00 89.56 95 ALA A CA 1
ATOM 770 C C . ALA A 1 95 ? -1.883 -7.891 0.145 1.00 89.56 95 ALA A C 1
ATOM 772 O O . ALA A 1 95 ? -1.010 -7.063 0.420 1.00 89.56 95 ALA A O 1
ATOM 773 N N . THR A 1 96 ? -1.872 -8.634 -0.957 1.00 92.50 96 THR A N 1
ATOM 774 C CA . THR A 1 96 ? -1.025 -8.369 -2.118 1.00 92.50 96 THR A CA 1
ATOM 775 C C . THR A 1 96 ? -1.743 -7.361 -3.012 1.00 92.50 96 THR A C 1
ATOM 777 O O . THR A 1 96 ? -2.837 -7.639 -3.495 1.00 92.50 96 THR A O 1
ATOM 780 N N . LEU A 1 97 ? -1.154 -6.180 -3.194 1.00 92.06 97 LEU A N 1
ATOM 781 C CA . LEU A 1 97 ? -1.723 -5.085 -3.989 1.00 92.06 97 LEU A CA 1
ATOM 782 C C . LEU A 1 97 ? -1.366 -5.191 -5.471 1.00 92.06 97 LEU A C 1
ATOM 784 O O . LEU A 1 97 ? -2.155 -4.803 -6.334 1.00 92.06 97 LEU A O 1
ATOM 788 N N . ILE A 1 98 ? -0.168 -5.700 -5.749 1.00 92.25 98 ILE A N 1
A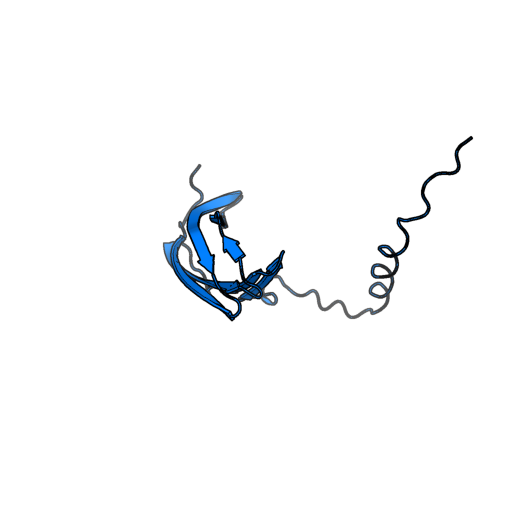TOM 789 C CA . ILE A 1 98 ? 0.364 -5.918 -7.093 1.00 92.25 98 ILE A CA 1
ATOM 790 C C . ILE A 1 98 ? 1.005 -7.299 -7.101 1.00 92.25 98 ILE A C 1
ATOM 792 O O . ILE A 1 98 ? 1.684 -7.660 -6.139 1.00 92.25 98 ILE A O 1
ATOM 796 N N . SER A 1 99 ? 0.797 -8.062 -8.167 1.00 93.38 99 SER A N 1
ATOM 797 C CA . SER A 1 99 ? 1.413 -9.372 -8.365 1.00 93.38 99 SER A CA 1
ATOM 798 C C . SER A 1 99 ? 1.748 -9.576 -9.835 1.00 93.38 99 SER A C 1
ATOM 800 O O . SER A 1 99 ? 0.868 -9.371 -10.670 1.00 93.38 99 SER A O 1
ATOM 802 N N . ASN A 1 100 ? 2.959 -10.054 -10.120 1.00 94.38 100 ASN A N 1
ATOM 803 C CA . ASN A 1 100 ? 3.414 -10.468 -11.449 1.00 94.38 100 ASN A CA 1
ATOM 804 C C . ASN A 1 100 ? 3.183 -9.405 -12.538 1.00 94.38 100 ASN A C 1
ATOM 806 O O . ASN A 1 100 ? 2.513 -9.669 -13.536 1.00 94.38 100 ASN A O 1
ATOM 810 N N . LEU A 1 101 ? 3.707 -8.196 -12.326 1.00 93.88 101 LEU A N 1
ATOM 811 C CA . LEU A 1 101 ? 3.506 -7.058 -13.222 1.00 93.88 101 LEU A CA 1
ATOM 812 C C . LEU A 1 101 ? 4.833 -6.593 -13.827 1.00 93.88 101 LEU A C 1
ATOM 814 O O . LEU A 1 101 ? 5.743 -6.232 -13.090 1.00 93.88 101 LEU A O 1
ATOM 818 N N . SER A 1 102 ? 4.925 -6.564 -15.156 1.00 96.50 102 SER A N 1
ATOM 819 C CA . SER A 1 102 ? 5.997 -5.838 -15.849 1.00 96.50 102 SER A CA 1
ATOM 820 C C . SER A 1 102 ? 5.638 -4.358 -15.910 1.00 96.50 102 SER A C 1
ATOM 822 O O . SER A 1 102 ? 4.481 -4.036 -16.175 1.00 96.50 102 SER A O 1
ATOM 824 N N . MET A 1 103 ? 6.608 -3.492 -15.646 1.00 96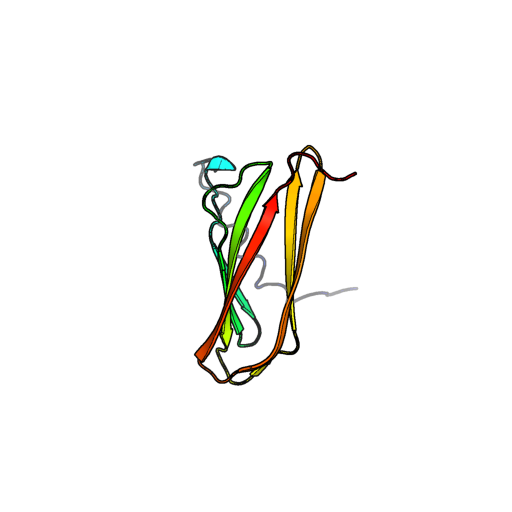.38 103 MET A N 1
ATOM 825 C CA . MET A 1 103 ? 6.462 -2.040 -15.672 1.00 96.38 103 MET A CA 1
ATOM 826 C C . MET A 1 103 ? 7.668 -1.446 -16.392 1.00 96.38 103 MET A C 1
ATOM 828 O O . MET A 1 103 ? 8.801 -1.804 -16.062 1.00 96.38 103 MET A O 1
ATOM 832 N N . ASP A 1 104 ? 7.420 -0.551 -17.338 1.00 98.00 104 ASP A N 1
ATOM 833 C CA . ASP A 1 104 ? 8.469 0.233 -17.988 1.00 98.00 104 ASP A CA 1
ATOM 834 C C . ASP A 1 104 ? 8.810 1.463 -17.124 1.00 98.00 104 ASP A C 1
ATOM 836 O O . ASP A 1 104 ? 8.053 1.851 -16.226 1.00 98.00 104 ASP A O 1
ATOM 840 N N . GLU A 1 105 ? 9.961 2.093 -17.354 1.00 97.31 105 GLU A N 1
ATOM 841 C C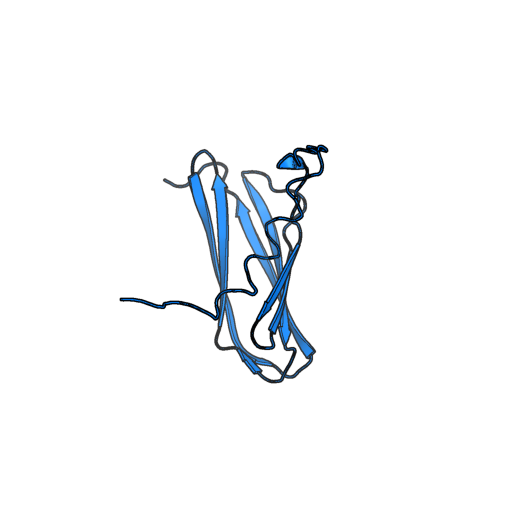A . GLU A 1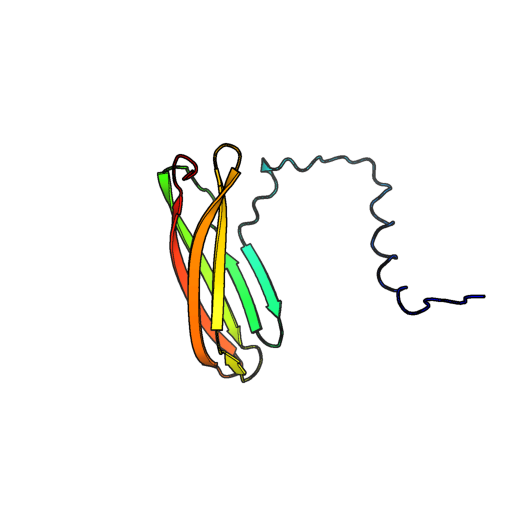 105 ? 10.342 3.324 -16.658 1.00 97.31 105 GLU A CA 1
ATOM 842 C C . GLU A 1 105 ? 9.255 4.406 -16.802 1.00 97.31 105 GLU A C 1
ATOM 844 O O . GLU A 1 105 ? 8.863 4.804 -17.900 1.00 97.31 105 GLU A O 1
ATOM 849 N N . GLY A 1 106 ? 8.779 4.912 -15.664 1.00 96.12 106 GLY A N 1
ATOM 850 C CA . GLY A 1 106 ? 7.714 5.906 -15.563 1.00 96.12 106 GLY A CA 1
ATOM 851 C C . GLY A 1 106 ? 6.308 5.324 -15.395 1.00 96.12 106 GLY A C 1
ATOM 852 O O . GLY A 1 106 ? 5.398 6.076 -15.028 1.00 96.12 106 GLY A O 1
ATOM 853 N N . ASP A 1 107 ? 6.111 4.017 -15.594 1.00 97.88 107 ASP A N 1
ATOM 854 C CA . ASP A 1 107 ? 4.824 3.373 -15.327 1.00 97.88 107 ASP A CA 1
ATOM 855 C C . ASP A 1 107 ? 4.447 3.492 -13.853 1.00 97.88 107 ASP A C 1
ATOM 857 O O . ASP A 1 107 ? 5.292 3.467 -12.952 1.00 97.88 107 ASP A O 1
ATOM 861 N N . TYR A 1 108 ? 3.143 3.563 -13.588 1.00 97.19 108 TYR A N 1
ATOM 862 C CA . TYR A 1 108 ? 2.637 3.637 -12.228 1.00 97.19 108 TYR A CA 1
ATOM 863 C C . TYR A 1 108 ? 1.382 2.799 -12.006 1.00 97.19 108 TYR A C 1
ATOM 865 O O . TYR A 1 108 ? 0.575 2.548 -12.900 1.00 97.19 108 TYR A O 1
ATOM 873 N N . VAL A 1 109 ? 1.197 2.406 -10.750 1.00 96.81 109 VAL A N 1
ATOM 874 C CA . VAL A 1 109 ? 0.001 1.750 -10.240 1.00 96.81 109 VAL A CA 1
ATOM 875 C C . VAL A 1 109 ? -0.493 2.530 -9.033 1.00 96.81 109 VAL A C 1
ATOM 877 O O . VAL A 1 109 ? 0.225 2.683 -8.048 1.00 96.81 109 VAL A O 1
ATOM 880 N N . LEU A 1 110 ? -1.743 2.984 -9.095 1.00 96.69 110 LEU A N 1
ATOM 881 C CA . LEU A 1 110 ? -2.455 3.576 -7.967 1.00 96.69 110 LEU A CA 1
ATOM 882 C C . LEU A 1 110 ? -3.500 2.583 -7.443 1.00 96.69 110 LEU A C 1
ATOM 884 O O . LEU A 1 110 ? -4.276 2.013 -8.217 1.00 96.69 110 LEU A O 1
ATOM 888 N N . LYS A 1 111 ? -3.519 2.361 -6.129 1.00 95.62 111 LYS A N 1
ATOM 889 C CA . LYS A 1 111 ? -4.503 1.519 -5.442 1.00 95.62 111 LYS A CA 1
ATOM 890 C C . LYS A 1 111 ? -5.127 2.273 -4.282 1.00 95.62 111 LYS A C 1
ATOM 892 O O . LYS A 1 111 ? -4.423 2.643 -3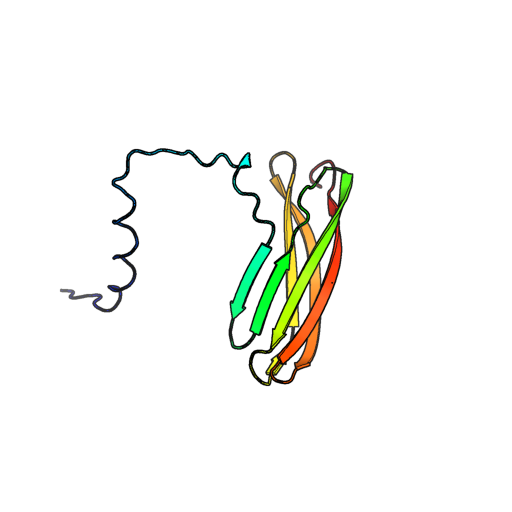.351 1.00 95.62 111 LYS A O 1
ATOM 897 N N . ASP A 1 112 ? -6.448 2.382 -4.307 1.00 94.69 112 ASP A N 1
ATOM 898 C CA . ASP A 1 112 ? -7.228 2.839 -3.163 1.00 94.69 112 ASP A CA 1
ATOM 899 C C . ASP A 1 112 ? -7.787 1.637 -2.406 1.00 94.69 112 ASP A C 1
ATOM 901 O O . ASP A 1 112 ? -8.423 0.748 -2.979 1.00 94.69 112 ASP A O 1
ATOM 905 N N . ILE A 1 113 ? -7.526 1.596 -1.104 1.00 93.12 113 ILE A N 1
ATOM 906 C CA . ILE A 1 113 ? -7.866 0.479 -0.229 1.00 93.12 113 ILE A CA 1
ATOM 907 C C . ILE A 1 113 ? -8.808 0.992 0.848 1.00 93.12 113 ILE A C 1
ATOM 909 O O . ILE A 1 113 ? -8.427 1.840 1.652 1.00 93.12 113 ILE A O 1
ATOM 913 N N . SER A 1 114 ? -10.022 0.442 0.895 1.00 93.44 114 SER A N 1
ATOM 914 C CA . SER A 1 114 ? -10.966 0.725 1.975 1.00 93.44 114 SER A CA 1
ATOM 915 C C . SER A 1 114 ? -10.793 -0.278 3.117 1.00 93.44 114 SER A C 1
ATOM 917 O O . SER A 1 114 ? -10.866 -1.489 2.905 1.00 93.44 114 SER A O 1
ATOM 919 N N . ILE A 1 115 ? -10.547 0.218 4.329 1.00 90.75 115 ILE A N 1
ATOM 920 C CA . ILE A 1 115 ? -10.295 -0.585 5.531 1.00 90.75 115 ILE A CA 1
ATOM 921 C C . ILE A 1 115 ? -11.283 -0.171 6.614 1.00 90.75 115 ILE A C 1
ATOM 923 O O . ILE A 1 115 ? -11.439 1.013 6.897 1.00 90.75 115 ILE A O 1
ATOM 927 N N . TYR A 1 116 ? -11.927 -1.145 7.253 1.00 88.62 116 TYR A N 1
ATOM 928 C CA . TYR A 1 116 ? -12.738 -0.894 8.440 1.00 88.62 116 TYR A CA 1
ATOM 929 C C . TYR A 1 116 ? -11.852 -0.769 9.683 1.00 88.62 116 TYR A C 1
ATOM 931 O O . TYR A 1 116 ? -11.033 -1.649 9.956 1.00 88.62 116 TYR A O 1
ATOM 939 N N . VAL A 1 117 ? -12.049 0.291 10.463 1.00 86.81 117 VAL A N 1
ATOM 940 C CA . VAL A 1 117 ? -11.380 0.494 11.751 1.00 86.81 117 VAL A CA 1
ATOM 941 C C . VAL A 1 117 ? -12.334 0.045 12.854 1.00 86.81 117 VAL A C 1
ATOM 943 O O . VAL A 1 117 ? -13.374 0.673 13.045 1.00 86.81 117 VAL A O 1
ATOM 946 N N . PRO A 1 118 ? -12.046 -1.040 13.587 1.00 82.00 118 PRO A N 1
ATOM 947 C CA . PRO A 1 118 ? -12.968 -1.548 14.588 1.00 82.00 118 PRO A CA 1
ATOM 948 C C . PRO A 1 118 ? -13.004 -0.657 15.834 1.00 82.00 118 PRO A C 1
ATOM 950 O O . PRO A 1 118 ? -12.043 0.033 16.170 1.00 82.00 118 PRO A O 1
ATOM 953 N N . LYS A 1 119 ? -14.136 -0.687 16.548 1.00 82.12 119 LYS A N 1
ATOM 954 C CA . LYS A 1 119 ? -14.319 0.062 17.805 1.00 82.12 119 LYS A CA 1
ATOM 955 C C . LYS A 1 119 ? -13.520 -0.508 18.979 1.00 82.12 119 LYS A C 1
ATOM 957 O O . LYS A 1 119 ? -13.288 0.200 19.952 1.00 82.12 119 LYS A O 1
ATOM 962 N N . GLN A 1 120 ? -13.147 -1.783 18.907 1.00 74.38 120 GLN A N 1
ATOM 963 C CA . GLN A 1 120 ? -12.412 -2.514 19.937 1.00 74.38 120 GLN A CA 1
ATOM 964 C C . GLN A 1 120 ? -11.441 -3.488 19.268 1.00 74.38 120 GLN A C 1
ATOM 966 O O . GLN A 1 120 ? -11.674 -3.908 18.132 1.00 74.38 120 GLN A O 1
ATOM 971 N N . ALA A 1 121 ? -10.358 -3.836 19.965 1.00 63.56 121 ALA A N 1
ATOM 972 C CA . ALA A 1 121 ? -9.439 -4.863 19.498 1.00 63.56 121 ALA A CA 1
ATOM 973 C C . ALA A 1 121 ? -10.166 -6.214 19.427 1.00 63.56 121 ALA A C 1
ATOM 975 O O . ALA A 1 121 ? -10.904 -6.581 20.341 1.00 63.56 121 ALA A O 1
ATOM 976 N N . SER A 1 122 ? -9.958 -6.955 18.343 1.00 60.19 122 SER A N 1
ATOM 977 C CA . SER A 1 122 ? -10.322 -8.369 18.289 1.00 60.19 122 SER A CA 1
ATOM 978 C C . SER A 1 122 ? -9.318 -9.143 19.145 1.00 60.19 122 SER A C 1
ATOM 980 O O . SER A 1 122 ? -8.136 -9.172 18.792 1.00 60.19 122 SER A O 1
ATOM 982 N N . GLY A 1 123 ? -9.782 -9.681 20.277 1.00 51.06 123 GLY A N 1
ATOM 983 C CA . GLY A 1 123 ? -9.010 -10.596 21.126 1.00 51.06 123 GLY A CA 1
ATOM 984 C C . GLY A 1 123 ? -8.731 -11.939 20.466 1.00 51.06 123 GLY A C 1
ATOM 985 O O . GLY A 1 123 ? -9.412 -12.266 19.465 1.00 51.06 123 GLY A O 1
#

Nearest PDB structures (foldseek):
  6kzb-assembly2_B  TM=6.328E-01  e=2.238E-01  Homo sapiens
  2x41-assembly1_A  TM=5.564E-01  e=1.784E+00  Thermotoga neapolitana DSM 4359
  2x40-assembly1_A  TM=5.508E-01  e=2.101E+00  Thermotoga neapolitana DSM 4359
  6a6y-assembly1_A  TM=4.984E-01  e=1.285E+00  Plasmodium falciparum 3D7
  3but-assembl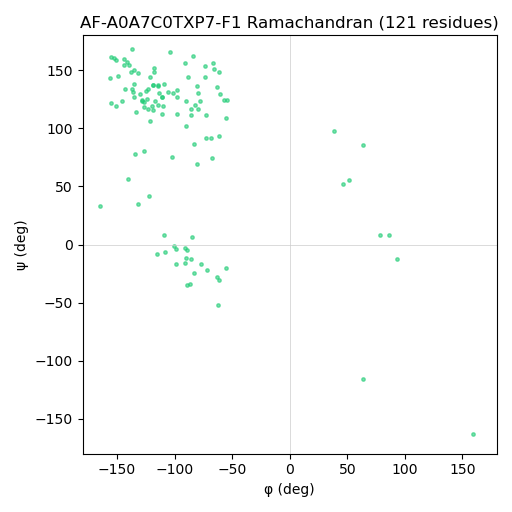y1_A-2  TM=4.137E-01  e=8.769E-01  Archaeoglobus fulgidus DSM 4304

pLDDT: mean 75.62, std 21.92, range [34.06, 98.0]

Radius of gyration: 20.16 Å; Cα contacts (8 Å, |Δi|>4): 196; chains: 1; bounding box: 61×35×43 Å

Secondary structure (DSSP, 8-state):
------S--SSSTTSSSSSS--------TTT----EEEEEETTEEEEEE--S---TTSEEEEEEEEEESSSEEEEEEEEEEEEEETTEEEEEEEEEEEEEEEE-TT-EEEEEEEEE--SS---